Protein AF-A0A1V6RUK9-F1 (afdb_monomer_lite)

Radius of gyration: 35.25 Å; chains: 1; bounding box: 95×44×62 Å

Organism: NCBI:txid29845

Secondary structure (DSSP, 8-state):
------------------------------------HHHHHHHHHHHHHHHHHHHHHHHHHHTSTT---TTEEEEEEEESS-EEEEEEEBTSEEEEEEEEEEEEEESS-EEEESSGGG-SSEEEE-SEEEEEEEEEEEEEEEEE-S--

Foldseek 3Di:
DDDDDDDDDDDDDDDDDDDDDDDDDDDDDDDDDDDDCVVVVVVVVVVVVVVVVVVVVVVVVVVVPDPPVLQWWW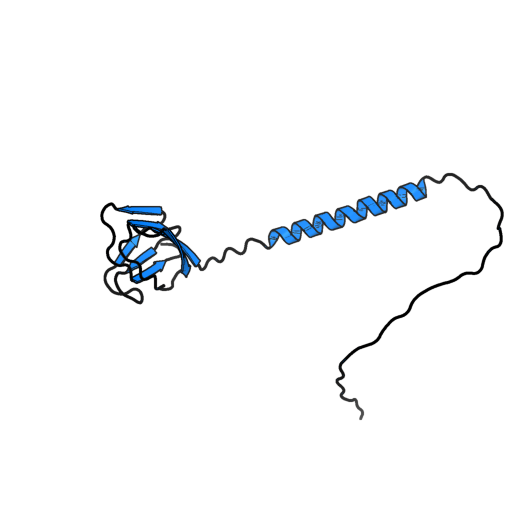KWWDAPVDIDIDIGGAQAKDFDWDAQTFKIAFPFWKWFAQDARRDDDIDTDHHGMDGDPGGDGTTGMMHTHSHD

Structure (mmCIF, N/CA/C/O backbone):
data_AF-A0A1V6RUK9-F1
#
_entry.id   AF-A0A1V6RUK9-F1
#
loop_
_atom_site.group_PDB
_atom_site.id
_atom_site.type_symbol
_atom_site.label_atom_id
_atom_site.label_alt_id
_atom_site.label_comp_id
_atom_site.label_asym_id
_atom_site.label_entity_id
_atom_site.label_seq_id
_atom_site.pdbx_PDB_ins_code
_atom_site.Cartn_x
_atom_site.Cartn_y
_atom_site.Cartn_z
_atom_site.occupancy
_atom_site.B_iso_or_equiv
_atom_site.auth_seq_id
_atom_site.auth_comp_id
_atom_site.auth_asym_id
_atom_site.auth_atom_id
_atom_site.pdbx_PDB_model_num
ATOM 1 N N . MET A 1 1 ? 60.776 -28.671 -25.964 1.00 39.06 1 MET A N 1
ATOM 2 C CA . MET A 1 1 ? 60.697 -27.427 -25.170 1.00 39.06 1 MET A CA 1
ATOM 3 C C . MET A 1 1 ? 59.543 -27.622 -24.196 1.00 39.06 1 MET A C 1
ATOM 5 O O . MET A 1 1 ? 58.415 -27.704 -24.652 1.00 39.06 1 MET A O 1
ATOM 9 N N . GLN A 1 2 ? 59.833 -28.176 -23.009 1.00 38.28 2 GLN A N 1
ATOM 10 C CA . GLN A 1 2 ? 59.805 -27.446 -21.720 1.00 38.28 2 GLN A CA 1
ATOM 11 C C . GLN A 1 2 ? 58.447 -26.754 -21.539 1.00 38.28 2 GLN A C 1
ATOM 13 O O . GLN A 1 2 ? 58.201 -25.755 -22.197 1.00 38.28 2 GLN A O 1
ATOM 18 N N . GLY A 1 3 ? 57.493 -27.352 -20.821 1.00 29.92 3 GLY A N 1
ATOM 19 C CA . GLY A 1 3 ? 57.447 -27.436 -19.347 1.00 29.92 3 GLY A CA 1
ATOM 20 C C . GLY A 1 3 ? 56.395 -26.406 -18.874 1.00 29.92 3 GLY A C 1
ATOM 21 O O . GLY A 1 3 ? 56.203 -25.416 -19.566 1.00 29.92 3 GLY A O 1
ATOM 22 N N . ILE A 1 4 ? 55.629 -26.503 -17.789 1.00 40.62 4 ILE A N 1
ATOM 23 C CA . ILE A 1 4 ? 55.673 -27.192 -16.488 1.00 40.62 4 ILE A CA 1
ATOM 24 C C . ILE A 1 4 ? 54.201 -27.095 -15.996 1.00 40.62 4 ILE A C 1
ATOM 26 O O . ILE A 1 4 ? 53.594 -26.035 -16.129 1.00 40.62 4 ILE A O 1
ATOM 30 N N . GLU A 1 5 ? 53.496 -28.204 -15.792 1.00 38.75 5 GLU A N 1
ATOM 31 C CA . GLU A 1 5 ? 53.234 -28.895 -14.513 1.00 38.75 5 GLU A CA 1
ATOM 32 C C . GLU A 1 5 ? 52.131 -28.282 -13.623 1.00 38.75 5 GLU A C 1
ATOM 34 O O . GLU A 1 5 ? 52.171 -27.146 -13.159 1.00 38.75 5 GLU A O 1
ATOM 39 N N . GLU A 1 6 ? 51.127 -29.131 -13.438 1.00 35.22 6 GLU A N 1
ATOM 40 C CA . GLU A 1 6 ? 49.943 -29.103 -12.591 1.00 35.22 6 GLU A CA 1
ATOM 41 C C . GLU A 1 6 ? 50.317 -29.340 -11.119 1.00 35.22 6 GLU A C 1
ATOM 43 O O . GLU A 1 6 ? 51.138 -30.213 -10.872 1.00 35.22 6 GLU A O 1
ATOM 48 N N . THR A 1 7 ? 49.680 -28.681 -10.136 1.00 35.53 7 THR A N 1
ATOM 49 C CA . THR A 1 7 ? 49.120 -29.388 -8.953 1.00 35.53 7 THR A CA 1
ATOM 50 C C . THR A 1 7 ? 48.312 -28.502 -7.998 1.00 35.53 7 THR A C 1
ATOM 52 O O . THR A 1 7 ? 48.723 -27.429 -7.562 1.00 35.53 7 THR A O 1
ATOM 55 N N . ARG A 1 8 ? 47.138 -29.029 -7.633 1.00 37.31 8 ARG A N 1
ATOM 56 C CA . ARG A 1 8 ? 46.325 -28.689 -6.456 1.00 37.31 8 ARG A CA 1
ATOM 57 C C . ARG A 1 8 ? 46.908 -29.359 -5.203 1.00 37.31 8 ARG A C 1
ATOM 59 O O . ARG A 1 8 ? 47.300 -30.511 -5.308 1.00 37.31 8 ARG A O 1
ATOM 66 N N . GLN A 1 9 ? 46.796 -28.724 -4.031 1.00 33.47 9 GLN A N 1
ATOM 67 C CA . GLN A 1 9 ? 46.542 -29.337 -2.700 1.00 33.47 9 GLN A CA 1
ATOM 68 C C . GLN A 1 9 ? 46.527 -28.197 -1.652 1.00 33.47 9 GLN A C 1
ATOM 70 O O . GLN A 1 9 ? 47.454 -27.403 -1.617 1.00 33.47 9 GLN A O 1
ATOM 75 N N . MET A 1 10 ? 45.446 -27.845 -0.944 1.00 30.66 10 MET A N 1
ATOM 76 C CA . MET A 1 10 ? 44.620 -28.543 0.058 1.00 30.66 10 MET A CA 1
ATOM 77 C C . MET A 1 10 ? 45.324 -28.802 1.412 1.00 30.66 10 MET A C 1
ATOM 79 O O . MET A 1 10 ? 46.231 -29.615 1.501 1.00 30.66 10 MET A O 1
ATOM 83 N N . ALA A 1 11 ? 44.769 -28.148 2.444 1.00 29.53 11 ALA A N 1
ATOM 84 C CA . ALA A 1 11 ? 44.695 -28.514 3.868 1.00 29.53 11 ALA A CA 1
ATOM 85 C C . ALA A 1 11 ? 45.917 -28.373 4.820 1.00 29.53 11 ALA A C 1
ATOM 87 O O . ALA A 1 11 ? 46.985 -28.941 4.640 1.00 29.53 11 ALA A O 1
ATOM 88 N N . SER A 1 12 ? 45.648 -27.654 5.924 1.00 37.22 12 SER A N 1
ATOM 89 C CA . SER A 1 12 ? 46.268 -27.686 7.276 1.00 37.22 12 SER A CA 1
ATOM 90 C C . SER A 1 12 ? 46.148 -29.098 7.929 1.00 37.22 12 SER A C 1
ATOM 92 O O . SER A 1 12 ? 45.553 -29.943 7.262 1.00 37.22 12 SER A O 1
ATOM 94 N N . PRO A 1 13 ? 46.542 -29.420 9.203 1.00 43.62 13 PRO A N 1
ATOM 95 C CA . PRO A 1 13 ? 46.875 -28.581 10.384 1.00 43.62 13 PRO A CA 1
ATOM 96 C C . PRO A 1 13 ? 47.981 -29.133 11.349 1.00 43.62 13 PRO A C 1
ATOM 98 O O . PRO A 1 13 ? 48.546 -30.191 11.107 1.00 43.62 13 PRO A O 1
ATOM 101 N N . CYS A 1 14 ? 48.218 -28.432 12.482 1.00 30.02 14 CYS A N 1
ATOM 102 C CA . CYS A 1 14 ? 48.720 -28.879 13.822 1.00 30.02 14 CYS A CA 1
ATOM 103 C C . CYS A 1 14 ? 49.852 -27.990 14.378 1.00 30.02 14 CYS A C 1
ATOM 105 O O . CYS A 1 14 ? 50.658 -27.482 13.618 1.00 30.02 14 CYS A O 1
ATOM 107 N N . ARG A 1 15 ? 50.123 -27.873 15.685 1.00 31.58 15 ARG A N 1
ATOM 108 C CA . ARG A 1 15 ? 49.366 -27.746 16.951 1.00 31.58 15 ARG A CA 1
ATOM 109 C C . ARG A 1 15 ? 50.456 -27.511 18.031 1.00 31.58 15 ARG A C 1
ATOM 111 O O . ARG A 1 15 ? 51.438 -28.234 18.022 1.00 31.58 15 ARG A O 1
ATOM 118 N N . LYS A 1 16 ? 50.187 -26.622 19.001 1.00 32.41 16 LYS A N 1
ATOM 119 C CA . LYS A 1 16 ? 50.629 -26.622 20.427 1.00 32.41 16 LYS A CA 1
ATOM 120 C C . LYS A 1 16 ? 52.120 -26.515 20.836 1.00 32.41 16 LYS A C 1
ATOM 122 O O . LYS A 1 16 ? 52.947 -27.320 20.447 1.00 32.41 16 LYS A O 1
ATOM 127 N N . GLY A 1 17 ? 52.338 -25.692 21.876 1.00 29.50 17 GLY A N 1
ATOM 128 C CA . GLY A 1 17 ? 53.240 -25.995 23.009 1.00 29.50 17 GLY A CA 1
ATOM 129 C C . GLY A 1 17 ? 54.196 -24.851 23.375 1.00 29.50 17 GLY A C 1
ATOM 130 O O . GLY A 1 17 ? 55.159 -24.631 22.665 1.00 29.50 17 GLY A O 1
ATOM 131 N N . HIS A 1 18 ? 53.844 -23.950 24.302 1.00 31.05 18 HIS A N 1
ATOM 132 C CA . HIS A 1 18 ? 54.203 -23.941 25.742 1.00 31.05 18 HIS A CA 1
ATOM 133 C C . HIS A 1 18 ? 55.656 -23.512 26.082 1.00 31.05 18 HIS A C 1
ATOM 135 O O . HIS A 1 18 ? 56.618 -24.114 25.628 1.00 31.05 18 HIS A O 1
ATOM 141 N N . ARG A 1 19 ? 55.762 -22.450 26.911 1.00 36.03 19 ARG A N 1
ATOM 142 C CA . ARG A 1 19 ? 56.967 -21.899 27.598 1.00 36.03 19 ARG A CA 1
ATOM 143 C C . ARG A 1 19 ? 57.506 -22.900 28.668 1.00 36.03 19 ARG A C 1
ATOM 145 O O . ARG A 1 19 ? 56.908 -23.970 28.752 1.00 36.03 19 ARG A O 1
ATOM 152 N N . PRO A 1 20 ? 58.429 -22.570 29.618 1.00 46.28 20 PRO A N 1
ATOM 153 C CA . PRO A 1 20 ? 59.311 -21.398 29.846 1.00 46.28 20 PRO A CA 1
ATOM 154 C C . PRO A 1 20 ? 60.760 -21.781 30.291 1.00 46.28 20 PRO A C 1
ATOM 156 O O . PRO A 1 20 ? 61.129 -22.947 30.287 1.00 46.28 20 PRO A O 1
ATOM 159 N N . SER A 1 21 ? 61.516 -20.788 30.794 1.00 29.78 21 SER A N 1
ATOM 160 C CA . SER A 1 21 ? 62.512 -20.880 31.895 1.00 29.78 21 SER A CA 1
ATOM 161 C C . SER A 1 21 ? 63.992 -20.692 31.494 1.00 29.78 21 SER A C 1
ATOM 163 O O . SER A 1 21 ? 64.565 -21.526 30.810 1.00 29.78 21 SER A O 1
ATOM 165 N N . VAL A 1 22 ? 64.568 -19.495 31.701 1.00 35.66 22 VAL A N 1
ATOM 166 C CA . VAL A 1 22 ? 65.377 -19.051 32.874 1.00 35.66 22 VAL A CA 1
ATOM 167 C C . VAL A 1 22 ? 66.842 -19.508 32.803 1.00 35.66 22 VAL A C 1
ATOM 169 O O . VAL A 1 22 ? 67.117 -20.680 33.008 1.00 35.66 22 VAL A O 1
ATOM 172 N N . TYR A 1 23 ? 67.779 -18.557 32.661 1.00 32.31 23 TYR A N 1
ATOM 173 C CA . TYR A 1 23 ? 68.903 -18.423 33.606 1.00 32.31 23 TYR A CA 1
ATOM 174 C C . TYR A 1 23 ? 69.590 -17.041 33.524 1.00 32.31 23 TYR A C 1
ATOM 176 O O . TYR A 1 23 ? 70.306 -16.705 32.590 1.00 32.31 23 TYR A O 1
ATOM 184 N N . THR A 1 24 ? 69.260 -16.226 34.525 1.00 32.75 24 THR A N 1
ATOM 185 C CA . THR A 1 24 ? 70.102 -15.342 35.350 1.00 32.75 24 THR A CA 1
ATOM 186 C C . THR A 1 24 ? 71.349 -14.629 34.785 1.00 32.75 24 THR A C 1
ATOM 188 O O . THR A 1 24 ? 72.363 -15.241 34.471 1.00 32.75 24 THR A O 1
ATOM 191 N N . SER A 1 25 ? 71.316 -13.305 34.980 1.00 32.28 25 SER A N 1
ATOM 192 C CA . SER A 1 25 ? 72.263 -12.512 35.789 1.00 32.28 25 SER A CA 1
ATOM 193 C C . SER A 1 25 ? 73.723 -12.422 35.336 1.00 32.28 25 SER A C 1
ATOM 195 O O . SER A 1 25 ? 74.510 -13.345 35.531 1.00 32.28 25 SER A O 1
ATOM 197 N N . ARG A 1 26 ? 74.128 -11.204 34.949 1.00 39.06 26 ARG A N 1
ATOM 198 C CA . ARG A 1 26 ? 75.082 -10.426 35.757 1.00 39.06 26 ARG A CA 1
ATOM 199 C C . ARG A 1 26 ? 75.066 -8.939 35.393 1.00 39.06 26 ARG A C 1
ATOM 201 O O . ARG A 1 26 ? 75.123 -8.550 34.235 1.00 39.06 26 ARG A O 1
ATOM 208 N N . HIS A 1 27 ? 74.977 -8.150 36.458 1.00 34.97 27 HIS A N 1
ATOM 209 C CA . HIS A 1 27 ? 75.257 -6.728 36.605 1.00 34.97 27 HIS A CA 1
ATOM 210 C C . HIS A 1 27 ? 76.148 -6.091 35.527 1.00 34.97 27 HIS A C 1
ATOM 212 O O . HIS A 1 27 ? 77.336 -6.394 35.449 1.00 34.97 27 HIS A O 1
ATOM 218 N N . CYS A 1 28 ? 75.622 -5.061 34.861 1.00 31.95 28 CYS A N 1
ATOM 219 C CA . CYS A 1 28 ? 76.437 -3.922 34.459 1.00 31.95 28 CYS A CA 1
ATOM 220 C C . CYS A 1 28 ? 75.941 -2.668 35.179 1.00 31.95 28 CYS A C 1
ATOM 222 O O . CYS A 1 28 ? 74.750 -2.419 35.347 1.00 31.95 28 CYS A O 1
ATOM 224 N N . ARG A 1 29 ? 76.940 -1.969 35.698 1.00 35.81 29 ARG A N 1
ATOM 225 C CA . ARG A 1 29 ? 76.919 -0.849 36.624 1.00 35.81 29 ARG A CA 1
ATOM 226 C C . ARG A 1 29 ? 76.066 0.313 36.108 1.00 35.81 29 ARG A C 1
ATOM 228 O O . ARG A 1 29 ? 76.023 0.590 34.916 1.00 35.81 29 ARG A O 1
ATOM 235 N N . VAL A 1 30 ? 75.456 1.011 37.060 1.00 44.31 30 VAL A N 1
ATOM 236 C CA . VAL A 1 30 ? 74.808 2.313 36.898 1.00 44.31 30 VAL A CA 1
ATOM 237 C C . VAL A 1 30 ? 75.764 3.287 36.202 1.00 44.31 30 VAL A C 1
ATOM 239 O O . VAL A 1 30 ? 76.804 3.629 36.759 1.00 44.31 30 VAL A O 1
ATOM 242 N N . SER A 1 31 ? 75.374 3.770 35.024 1.00 35.94 31 SER A N 1
ATOM 243 C CA . SER A 1 31 ? 75.866 5.028 34.466 1.00 35.94 31 SER A CA 1
ATOM 244 C C . SER A 1 31 ? 74.664 5.904 34.149 1.00 35.94 31 SER A C 1
ATOM 246 O O . SER A 1 31 ? 73.925 5.699 33.192 1.00 35.94 31 SER A O 1
ATOM 248 N N . SER A 1 32 ? 74.468 6.865 35.040 1.00 46.94 32 SER A N 1
ATOM 249 C CA . SER A 1 32 ? 73.712 8.095 34.865 1.00 46.94 32 SER A CA 1
ATOM 250 C C . SER A 1 32 ? 73.843 8.673 33.455 1.00 46.94 32 SER A C 1
ATOM 252 O O . SER A 1 32 ? 74.887 9.229 33.123 1.00 46.94 32 SER A O 1
ATOM 254 N N . ILE A 1 33 ? 72.774 8.614 32.657 1.00 46.94 33 ILE A N 1
ATOM 255 C CA . ILE A 1 33 ? 72.612 9.472 31.481 1.00 46.94 33 ILE A CA 1
ATOM 256 C C . ILE A 1 33 ? 71.179 10.006 31.475 1.00 46.94 33 ILE A C 1
ATOM 258 O O . ILE A 1 33 ? 70.222 9.302 31.180 1.00 46.94 33 ILE A O 1
ATOM 262 N N . LEU A 1 34 ? 71.099 11.272 31.884 1.00 43.12 34 LEU A N 1
ATOM 263 C CA . LEU A 1 34 ? 70.213 12.316 31.383 1.00 43.12 34 LEU A CA 1
ATOM 264 C C . LEU A 1 34 ? 68.722 11.988 31.193 1.00 43.12 34 LEU A C 1
ATOM 266 O O . LEU A 1 34 ? 68.297 11.319 30.257 1.00 43.12 34 LEU A O 1
ATOM 270 N N . ARG A 1 35 ? 67.914 12.681 32.006 1.00 49.03 35 ARG A N 1
ATOM 271 C CA . ARG A 1 35 ? 66.613 13.243 31.618 1.00 49.03 35 ARG A CA 1
ATOM 272 C C . ARG A 1 35 ? 66.643 13.729 30.159 1.00 49.03 35 ARG A C 1
ATOM 274 O O . ARG A 1 35 ? 67.081 14.846 29.899 1.00 49.03 35 ARG A O 1
ATOM 281 N N . SER A 1 36 ? 66.133 12.933 29.225 1.00 42.47 36 SER A N 1
ATOM 282 C CA . SER A 1 36 ? 65.824 13.396 27.871 1.00 42.47 36 SER A CA 1
ATOM 283 C C . SER A 1 36 ? 64.302 13.484 27.704 1.00 42.47 36 SER A C 1
ATOM 285 O O . SER A 1 36 ? 63.638 12.448 27.680 1.00 42.47 36 SER A O 1
ATOM 287 N N . PRO A 1 37 ? 63.722 14.689 27.541 1.00 50.06 37 PRO A N 1
ATOM 288 C CA . PRO A 1 37 ? 62.282 14.877 27.299 1.00 50.06 37 PRO A CA 1
ATOM 289 C C . PRO A 1 37 ? 61.806 14.304 25.947 1.00 50.06 37 PRO A C 1
ATOM 291 O O . PRO A 1 37 ? 60.611 14.256 25.668 1.00 50.06 37 PRO A O 1
ATOM 294 N N . ILE A 1 38 ? 62.742 13.835 25.120 1.00 51.84 38 ILE A N 1
ATOM 295 C CA . ILE A 1 38 ? 62.540 13.354 23.750 1.00 51.84 38 ILE A CA 1
ATOM 296 C C . ILE A 1 38 ? 61.783 12.014 23.723 1.00 51.84 38 ILE A C 1
ATOM 298 O O . ILE A 1 38 ? 60.929 11.807 22.864 1.00 51.84 38 ILE A O 1
ATOM 302 N N . ILE A 1 39 ? 62.033 11.123 24.691 1.00 51.06 39 ILE A N 1
ATOM 303 C CA . ILE A 1 39 ? 61.391 9.796 24.736 1.00 51.06 39 ILE A CA 1
ATOM 304 C C . ILE A 1 39 ? 59.917 9.919 25.153 1.00 51.06 39 ILE A C 1
ATOM 306 O O . ILE A 1 39 ? 59.057 9.259 24.575 1.00 51.06 39 ILE A O 1
ATOM 310 N N . GLY A 1 40 ? 59.605 10.819 26.093 1.00 47.94 40 GLY A N 1
ATOM 311 C CA . GLY A 1 40 ? 58.222 11.121 26.478 1.00 47.94 40 GLY A CA 1
ATOM 312 C C . GLY A 1 40 ? 57.417 11.736 25.329 1.00 47.94 40 GLY A C 1
ATOM 313 O O . GLY A 1 40 ? 56.275 11.346 25.098 1.00 47.94 40 GLY A O 1
ATOM 314 N N . TYR A 1 41 ? 58.039 12.628 24.550 1.00 50.69 41 TYR A N 1
ATOM 315 C CA . TYR A 1 41 ? 57.426 13.224 23.360 1.00 50.69 41 TYR A CA 1
ATOM 316 C C . TYR A 1 41 ? 57.117 12.191 22.268 1.00 50.69 41 TYR A C 1
ATOM 318 O O . TYR A 1 41 ? 56.038 12.241 21.682 1.00 50.69 41 TYR A O 1
ATOM 326 N N . LEU A 1 42 ? 58.011 11.225 22.024 1.00 49.84 42 LEU A N 1
ATOM 327 C CA . LEU A 1 42 ? 57.788 10.176 21.020 1.00 49.84 42 LEU A CA 1
ATOM 328 C C . LEU A 1 42 ? 56.581 9.282 21.352 1.00 49.84 42 LEU A C 1
ATOM 330 O O . LEU A 1 42 ? 55.824 8.903 20.458 1.00 49.84 42 LEU A O 1
ATOM 334 N N . VAL A 1 43 ? 56.375 8.971 22.636 1.00 52.06 43 VAL A N 1
ATOM 335 C CA . VAL A 1 43 ? 55.237 8.156 23.095 1.00 52.06 43 VAL A CA 1
ATOM 336 C C . VAL A 1 43 ? 53.916 8.922 22.950 1.00 52.06 43 VAL A C 1
ATOM 338 O O . VAL A 1 43 ? 52.940 8.362 22.456 1.00 52.06 43 VAL A O 1
ATOM 341 N N . VAL A 1 44 ? 53.886 10.213 23.301 1.00 53.00 44 VAL A N 1
ATOM 342 C CA . VAL A 1 44 ? 52.694 11.074 23.151 1.00 53.00 44 VAL A CA 1
ATOM 343 C C . VAL A 1 44 ? 52.329 11.284 21.676 1.00 53.00 44 VAL A C 1
ATOM 345 O O . VAL A 1 44 ? 51.155 11.221 21.313 1.00 53.00 44 VAL A O 1
ATOM 348 N N . ILE A 1 45 ? 53.336 11.451 20.813 1.00 53.75 45 ILE A N 1
ATOM 349 C CA . ILE A 1 45 ? 53.200 11.481 19.352 1.00 53.75 45 ILE A CA 1
ATOM 350 C C . ILE A 1 45 ? 52.523 10.186 18.873 1.00 53.75 45 ILE A C 1
ATOM 352 O O . ILE A 1 45 ? 51.444 10.257 18.289 1.00 53.75 45 ILE A O 1
ATOM 356 N N . CYS A 1 46 ? 53.059 9.002 19.187 1.00 52.06 46 CYS A N 1
ATOM 357 C CA . CYS A 1 46 ? 52.457 7.725 18.770 1.00 52.06 46 CYS A CA 1
ATOM 358 C C . CYS A 1 46 ? 50.983 7.563 19.191 1.00 52.06 46 CYS A C 1
ATOM 360 O O . CYS A 1 46 ? 50.177 7.063 18.406 1.00 52.06 46 CYS A O 1
ATOM 362 N N . VAL A 1 47 ? 50.599 8.030 20.385 1.00 54.41 47 VAL A N 1
ATOM 363 C CA . VAL A 1 47 ? 49.202 7.990 20.857 1.00 54.41 47 VAL A CA 1
ATOM 364 C C . VAL A 1 47 ? 48.310 8.965 20.069 1.00 54.41 47 VAL A C 1
ATOM 366 O O . VAL A 1 47 ? 47.230 8.584 19.618 1.00 54.41 47 VAL A O 1
ATOM 369 N N . MET A 1 48 ? 48.767 10.196 19.815 1.00 53.53 48 MET A N 1
ATOM 370 C CA . MET A 1 48 ? 48.019 11.193 19.030 1.00 53.53 48 MET A CA 1
ATOM 371 C C . MET A 1 48 ? 47.858 10.817 17.548 1.00 53.53 48 MET A C 1
ATOM 373 O O . MET A 1 48 ? 46.836 11.153 16.942 1.00 53.53 48 MET A O 1
ATOM 377 N N . TYR A 1 49 ? 48.832 10.119 16.956 1.00 55.53 49 TYR A N 1
ATOM 378 C CA . TYR A 1 49 ? 48.752 9.657 15.564 1.00 55.53 49 TYR A CA 1
ATOM 379 C C . TYR A 1 49 ? 47.965 8.343 15.410 1.00 55.53 49 TYR A C 1
ATOM 381 O O . TYR A 1 49 ? 47.387 8.117 14.348 1.00 55.53 49 TYR A O 1
ATOM 389 N N . GLY A 1 50 ? 47.865 7.515 16.459 1.00 51.88 50 GLY A N 1
ATOM 390 C CA . GLY A 1 50 ? 47.063 6.285 16.455 1.00 51.88 50 GLY A CA 1
ATOM 391 C C . GLY A 1 50 ? 45.550 6.525 16.552 1.00 51.88 50 GLY A C 1
ATOM 392 O O . GLY A 1 50 ? 44.778 5.903 15.825 1.00 51.88 50 GLY A O 1
ATOM 393 N N . LEU A 1 51 ? 45.106 7.475 17.387 1.00 54.38 51 LEU A N 1
ATOM 394 C CA . LEU A 1 51 ? 43.674 7.786 17.537 1.00 54.38 51 LEU A CA 1
ATOM 395 C C . LEU A 1 51 ? 43.075 8.560 16.348 1.00 54.38 51 LEU A C 1
ATOM 397 O O . LEU A 1 51 ? 41.884 8.424 16.069 1.00 54.38 51 LEU A O 1
ATOM 401 N N . LYS 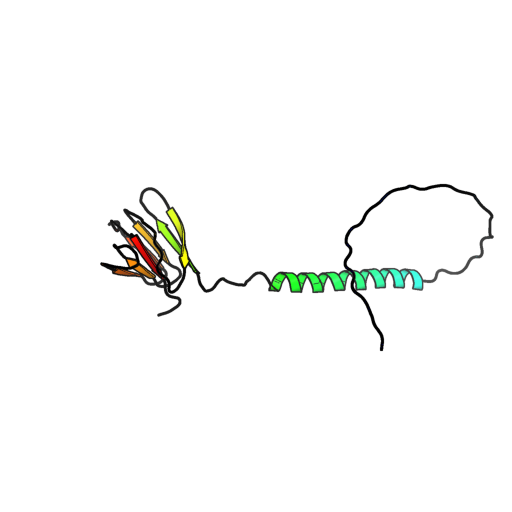A 1 52 ? 43.878 9.336 15.606 1.00 53.84 52 LYS A N 1
ATOM 402 C CA . LYS A 1 52 ? 43.409 10.043 14.398 1.00 53.84 52 LYS A CA 1
ATOM 403 C C . LYS A 1 52 ? 43.001 9.088 13.269 1.00 53.84 52 LYS A C 1
ATOM 405 O O . LYS A 1 52 ? 42.054 9.383 12.546 1.00 53.84 52 LYS A O 1
ATOM 410 N N . GLN A 1 53 ? 43.673 7.942 13.148 1.00 54.88 53 GLN A N 1
ATOM 411 C CA . GLN A 1 53 ? 43.396 6.931 12.117 1.00 54.88 53 GLN A CA 1
ATOM 412 C C . GLN A 1 53 ? 42.068 6.191 12.369 1.00 54.88 53 GLN A C 1
ATOM 414 O O . GLN A 1 53 ? 41.358 5.854 11.425 1.00 54.88 53 GLN A O 1
ATOM 419 N N . LEU A 1 54 ? 41.685 5.997 13.637 1.00 55.78 54 LEU A N 1
ATOM 420 C CA . LEU A 1 54 ? 40.417 5.351 14.010 1.00 55.78 54 LEU A CA 1
ATOM 421 C C . LEU A 1 54 ? 39.193 6.237 13.727 1.00 55.78 54 LEU A C 1
ATOM 423 O O . LEU A 1 54 ? 38.132 5.726 13.378 1.00 55.78 54 LEU A O 1
ATOM 427 N N . SER A 1 55 ? 39.348 7.560 13.837 1.00 58.16 55 SER A N 1
ATOM 428 C CA . SER A 1 55 ? 38.277 8.533 13.569 1.00 58.16 55 SER A CA 1
ATOM 429 C C . SER A 1 55 ? 37.912 8.623 12.081 1.00 58.16 55 SER A C 1
ATOM 431 O O . SER A 1 55 ? 36.749 8.787 11.723 1.00 58.16 55 SER A O 1
ATOM 433 N N . LEU A 1 56 ? 38.892 8.461 11.185 1.00 56.91 56 LEU A N 1
ATOM 434 C CA . LEU A 1 56 ? 38.626 8.448 9.742 1.00 56.91 56 LEU A CA 1
ATOM 435 C C . LEU A 1 56 ? 37.930 7.154 9.293 1.00 56.91 56 LEU A C 1
ATOM 437 O O . LEU A 1 56 ? 37.091 7.188 8.394 1.00 56.91 56 LEU A O 1
ATOM 441 N N . LEU A 1 57 ? 38.233 6.022 9.938 1.00 57.72 57 LEU A N 1
ATOM 442 C CA . LEU A 1 57 ? 37.630 4.730 9.605 1.00 57.72 57 LEU A CA 1
ATOM 443 C C . LEU A 1 57 ? 36.147 4.647 10.013 1.00 57.72 57 LEU A C 1
ATOM 445 O O . LEU A 1 57 ? 35.345 4.053 9.294 1.00 57.72 57 LEU A O 1
ATOM 449 N N . SER A 1 58 ? 35.762 5.267 11.135 1.00 60.41 58 SER A N 1
ATOM 450 C CA . SER A 1 58 ? 34.365 5.294 11.595 1.00 60.41 58 SER A CA 1
ATOM 451 C C . SER A 1 58 ? 33.461 6.158 10.709 1.00 60.41 58 SER A C 1
ATOM 453 O O . SER A 1 58 ? 32.293 5.819 10.519 1.00 60.41 58 SER A O 1
ATOM 455 N N . LEU A 1 59 ? 33.998 7.223 10.103 1.00 57.09 59 LEU A N 1
ATOM 456 C CA . LEU A 1 59 ? 33.241 8.098 9.203 1.00 57.09 59 LEU A CA 1
ATOM 457 C C . LEU A 1 59 ? 32.874 7.405 7.876 1.00 57.09 59 LEU A C 1
ATOM 459 O O . LEU A 1 59 ? 31.798 7.645 7.334 1.00 57.09 59 LEU A O 1
ATOM 463 N N . MET A 1 60 ? 33.732 6.504 7.383 1.00 59.72 60 MET A N 1
ATOM 464 C CA . MET A 1 60 ? 33.477 5.718 6.166 1.00 59.72 60 MET A CA 1
ATOM 465 C C . MET A 1 60 ? 32.460 4.587 6.376 1.00 59.72 60 MET A C 1
ATOM 467 O O . MET A 1 60 ? 31.789 4.183 5.433 1.00 59.72 60 MET A O 1
ATOM 471 N N . LEU A 1 61 ? 32.317 4.073 7.601 1.00 60.09 61 LEU A N 1
ATOM 472 C CA . LEU A 1 61 ? 31.323 3.039 7.917 1.00 60.09 61 LEU A CA 1
ATOM 473 C 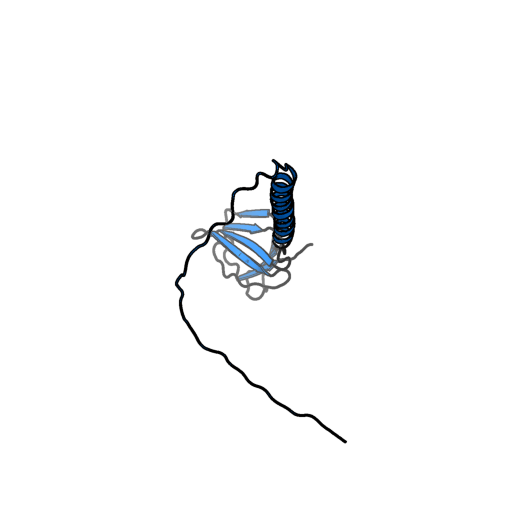C . LEU A 1 61 ? 29.899 3.611 8.024 1.00 60.09 61 LEU A C 1
ATOM 475 O O . LEU A 1 61 ? 28.937 2.902 7.741 1.00 60.09 61 LEU A O 1
ATOM 479 N N . LEU A 1 62 ? 29.753 4.894 8.376 1.00 57.34 62 LEU A N 1
ATOM 480 C CA . LEU A 1 62 ? 28.446 5.548 8.516 1.00 57.34 62 LEU A CA 1
ATOM 481 C C . LEU A 1 62 ? 27.798 5.942 7.176 1.00 57.34 62 LEU A C 1
ATOM 483 O O . LEU A 1 62 ? 26.586 6.147 7.121 1.00 57.34 62 LEU A O 1
ATOM 487 N N . SER A 1 63 ? 28.575 6.043 6.093 1.00 56.41 63 SER A N 1
ATOM 488 C CA . SER A 1 63 ? 28.078 6.459 4.772 1.00 56.41 63 SER A CA 1
ATOM 489 C C . SER A 1 63 ? 27.407 5.334 3.970 1.00 56.41 63 SER A C 1
ATOM 491 O O . SER A 1 63 ? 26.777 5.608 2.951 1.00 56.41 63 SER A O 1
ATOM 493 N N . VAL A 1 64 ? 27.488 4.077 4.427 1.00 58.06 64 VAL A N 1
ATOM 494 C CA . VAL A 1 64 ? 26.947 2.902 3.710 1.00 58.06 64 VAL A CA 1
ATOM 495 C C . VAL A 1 64 ? 25.501 2.565 4.115 1.00 58.06 64 VAL A C 1
ATOM 497 O O . VAL A 1 64 ? 24.776 1.896 3.379 1.00 58.06 64 VAL A O 1
ATOM 500 N N . SER A 1 65 ? 25.011 3.073 5.243 1.00 56.69 65 SER A N 1
ATOM 501 C CA . SER A 1 65 ? 23.684 2.742 5.783 1.00 56.69 65 SER A CA 1
ATOM 502 C C . SER A 1 65 ? 22.573 3.694 5.315 1.00 56.69 65 SER A C 1
ATOM 504 O O . SER A 1 65 ? 21.874 4.284 6.131 1.00 56.69 65 SER A O 1
ATOM 506 N N . ALA A 1 66 ? 22.389 3.859 4.000 1.00 56.75 66 ALA A N 1
ATOM 507 C CA . ALA A 1 66 ? 21.191 4.511 3.447 1.00 56.75 66 ALA A CA 1
ATOM 508 C C . ALA A 1 66 ? 20.910 4.156 1.974 1.00 56.75 66 ALA A C 1
ATOM 510 O O . ALA A 1 66 ? 20.435 4.993 1.207 1.00 56.75 66 ALA A O 1
ATOM 511 N 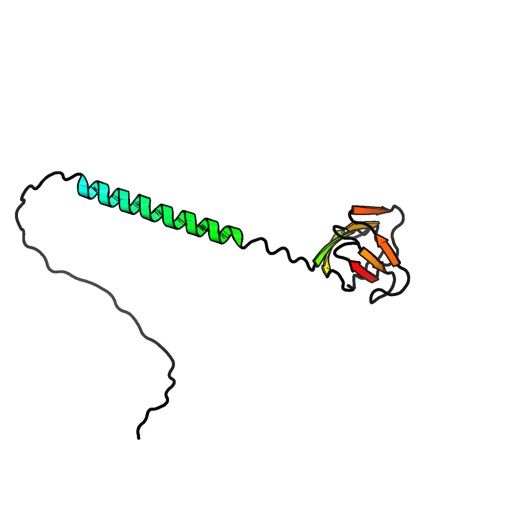N . ALA A 1 67 ? 21.157 2.916 1.545 1.00 54.59 67 ALA A N 1
ATOM 512 C CA . ALA A 1 67 ? 20.572 2.437 0.293 1.00 54.59 67 ALA A CA 1
ATOM 513 C C . ALA A 1 67 ? 19.062 2.220 0.506 1.00 54.59 67 ALA A C 1
ATOM 515 O O . ALA A 1 67 ? 18.599 1.116 0.785 1.00 54.59 67 ALA A O 1
ATOM 516 N N . LYS A 1 68 ? 18.282 3.306 0.445 1.00 59.38 68 LYS A N 1
ATOM 517 C CA . LYS A 1 68 ? 16.817 3.268 0.455 1.00 59.38 68 LYS A CA 1
ATOM 518 C C . LYS A 1 68 ? 16.402 2.407 -0.738 1.00 59.38 68 LYS A C 1
ATOM 520 O O . LYS A 1 68 ? 16.638 2.813 -1.874 1.00 59.38 68 LYS A O 1
ATOM 525 N N . ASN A 1 69 ? 15.852 1.214 -0.497 1.00 62.78 69 ASN A N 1
ATOM 526 C CA . ASN A 1 69 ? 15.345 0.356 -1.565 1.00 62.78 69 ASN A CA 1
ATOM 527 C C . ASN A 1 69 ? 14.176 1.089 -2.237 1.00 62.78 69 ASN A C 1
ATOM 529 O O . ASN A 1 69 ? 13.038 1.036 -1.783 1.00 62.78 69 ASN A O 1
ATOM 533 N N . SER A 1 70 ? 14.489 1.845 -3.288 1.00 70.19 70 SER A N 1
ATOM 534 C CA . SER A 1 70 ? 13.579 2.763 -3.975 1.00 70.19 70 SER A CA 1
ATOM 535 C C . SER A 1 70 ? 12.491 2.048 -4.767 1.00 70.19 70 SER A C 1
ATOM 537 O O . SER A 1 70 ? 11.699 2.713 -5.425 1.00 70.19 70 SER A O 1
ATOM 539 N N . LYS A 1 71 ? 12.463 0.712 -4.719 1.00 89.69 71 LYS A N 1
ATOM 540 C CA . LYS A 1 71 ? 11.543 -0.145 -5.463 1.00 89.69 71 LYS A CA 1
ATOM 541 C C . LYS A 1 71 ? 10.381 -0.662 -4.625 1.00 89.69 71 LYS A C 1
ATOM 543 O O . LYS A 1 71 ? 9.578 -1.413 -5.157 1.00 89.69 71 LYS A O 1
ATOM 548 N N . ARG A 1 72 ? 10.290 -0.322 -3.337 1.00 93.62 72 ARG A N 1
ATOM 549 C CA . ARG A 1 72 ? 9.201 -0.782 -2.466 1.00 93.62 72 ARG A CA 1
ATOM 550 C C . ARG A 1 72 ? 8.657 0.346 -1.598 1.00 93.62 72 ARG A C 1
ATOM 552 O O . ARG A 1 72 ? 9.347 1.336 -1.345 1.00 93.62 72 ARG A O 1
ATOM 559 N N . THR A 1 73 ? 7.417 0.207 -1.151 1.00 94.88 73 THR A N 1
ATOM 560 C CA . THR A 1 73 ? 6.757 1.140 -0.239 1.00 94.88 73 THR A CA 1
ATOM 561 C C . THR A 1 73 ? 6.018 0.381 0.851 1.00 94.88 73 THR A C 1
ATOM 563 O O . THR A 1 73 ? 5.479 -0.692 0.612 1.00 94.88 73 THR A O 1
ATOM 566 N N . ILE A 1 74 ? 5.968 0.965 2.045 1.00 95.88 74 ILE A N 1
ATOM 567 C CA . ILE A 1 74 ? 5.126 0.445 3.120 1.00 95.88 74 ILE A CA 1
ATOM 568 C C . ILE A 1 74 ? 3.739 1.067 2.985 1.00 95.88 74 ILE A C 1
ATOM 570 O O . ILE A 1 74 ? 3.631 2.291 2.850 1.00 95.88 74 ILE A O 1
ATOM 574 N N . VAL A 1 75 ? 2.714 0.223 3.027 1.00 96.75 75 VAL A N 1
ATOM 575 C CA . VAL A 1 75 ? 1.299 0.601 3.063 1.00 96.75 75 VAL A CA 1
ATOM 576 C C . VAL A 1 75 ? 0.730 0.162 4.406 1.00 96.75 75 VAL A C 1
ATOM 578 O O . VAL A 1 75 ? 0.888 -0.992 4.792 1.00 96.75 75 VAL A O 1
ATOM 581 N N . GLY A 1 76 ? 0.125 1.085 5.148 1.00 96.88 76 GLY A N 1
ATOM 582 C CA . GLY A 1 76 ? -0.598 0.764 6.376 1.00 96.88 76 GLY A CA 1
ATOM 583 C C . GLY A 1 76 ? -2.033 0.381 6.048 1.00 96.88 76 GLY A C 1
ATOM 584 O O . GLY A 1 76 ? -2.692 1.104 5.306 1.00 96.88 76 GLY A O 1
ATOM 585 N N . ILE A 1 77 ? -2.502 -0.737 6.590 1.00 96.38 77 ILE A N 1
ATOM 586 C CA . ILE A 1 77 ? -3.884 -1.199 6.469 1.00 96.38 77 ILE A CA 1
ATOM 587 C C . ILE A 1 77 ? -4.427 -1.408 7.874 1.00 96.38 77 ILE A C 1
ATOM 589 O O . ILE A 1 77 ? -3.808 -2.094 8.691 1.00 96.38 77 ILE A O 1
ATOM 593 N N . GLU A 1 78 ? -5.589 -0.827 8.132 1.00 95.94 78 GLU A N 1
ATOM 594 C CA . GLU A 1 78 ? -6.332 -0.989 9.371 1.00 95.94 78 GLU A CA 1
ATOM 595 C C . GLU A 1 78 ? -7.731 -1.517 9.064 1.00 95.94 78 GLU A C 1
ATOM 597 O O . GLU A 1 78 ? -8.464 -0.966 8.241 1.00 95.94 78 GLU A O 1
ATOM 602 N N . THR A 1 79 ? -8.067 -2.600 9.746 1.00 93.81 79 THR A N 1
ATOM 603 C CA . THR A 1 79 ? -9.363 -3.285 9.736 1.00 93.81 79 THR A CA 1
ATOM 604 C C . THR A 1 79 ? -9.942 -3.224 11.149 1.00 93.81 79 THR A C 1
ATOM 606 O O . THR A 1 79 ? -9.260 -2.780 12.077 1.00 93.81 79 THR A O 1
ATOM 609 N N . ALA A 1 80 ? -11.171 -3.703 11.343 1.00 91.25 80 ALA A N 1
ATOM 610 C CA . ALA A 1 80 ? -11.758 -3.795 12.681 1.00 91.25 80 ALA A CA 1
ATOM 611 C C . ALA A 1 80 ? -10.942 -4.693 13.637 1.00 91.25 80 ALA A C 1
ATOM 613 O O . ALA A 1 80 ? -10.870 -4.411 14.833 1.00 91.25 80 ALA A O 1
ATOM 614 N N . ASP A 1 81 ? -10.300 -5.740 13.109 1.00 91.00 81 ASP A N 1
ATOM 615 C CA . ASP A 1 81 ? -9.601 -6.746 13.915 1.00 91.00 81 ASP A CA 1
ATOM 616 C C . ASP A 1 81 ? -8.106 -6.458 14.101 1.00 91.00 81 ASP A C 1
ATOM 618 O O . ASP A 1 81 ? -7.517 -6.790 15.134 1.00 91.00 81 ASP A O 1
ATOM 622 N N . LYS A 1 82 ? -7.453 -5.883 13.083 1.00 92.38 82 LYS A N 1
ATOM 623 C CA . LYS A 1 82 ? -5.990 -5.733 13.032 1.00 92.38 82 LYS A CA 1
ATOM 624 C C . LYS A 1 82 ? -5.547 -4.467 12.300 1.00 92.38 82 LYS A C 1
ATOM 626 O O . LYS A 1 82 ? -6.171 -4.025 11.336 1.00 92.38 82 LYS A O 1
ATOM 631 N N . SER A 1 83 ? -4.382 -3.961 12.700 1.00 94.88 83 SER A N 1
ATOM 632 C CA . SER A 1 83 ? -3.638 -2.910 11.999 1.00 94.88 83 SER A CA 1
ATOM 633 C C . SER A 1 83 ? -2.235 -3.413 11.670 1.00 94.88 83 SER A C 1
ATOM 635 O O . SER A 1 83 ? -1.527 -3.907 12.554 1.00 94.88 83 SER A O 1
ATOM 637 N N . ARG A 1 84 ? -1.828 -3.343 10.397 1.00 95.25 84 ARG A N 1
ATOM 638 C CA . ARG A 1 84 ? -0.509 -3.814 9.949 1.00 95.25 84 ARG A CA 1
ATOM 639 C C . ARG A 1 84 ? 0.059 -2.986 8.802 1.00 95.25 84 ARG A C 1
ATOM 641 O O . ARG A 1 84 ? -0.665 -2.472 7.958 1.00 95.25 84 ARG A O 1
ATOM 648 N N . GLY A 1 85 ? 1.387 -2.910 8.751 1.00 95.88 85 GLY A N 1
ATOM 649 C CA . GLY A 1 85 ? 2.119 -2.414 7.589 1.00 95.88 85 GLY A CA 1
ATOM 650 C C . GLY A 1 85 ? 2.484 -3.560 6.651 1.00 95.88 85 GLY A C 1
ATOM 651 O O . GLY A 1 85 ? 3.062 -4.553 7.094 1.00 95.88 85 GLY A O 1
ATOM 652 N N . ILE A 1 86 ? 2.179 -3.415 5.367 1.00 95.31 86 ILE A N 1
ATOM 653 C CA . ILE A 1 86 ? 2.573 -4.347 4.311 1.00 95.31 86 ILE A CA 1
ATOM 654 C C . ILE A 1 86 ? 3.646 -3.724 3.425 1.00 95.31 86 ILE A C 1
ATOM 656 O O . ILE A 1 86 ? 3.633 -2.521 3.158 1.00 95.31 86 ILE A O 1
ATOM 660 N N . ASP A 1 87 ? 4.591 -4.544 2.982 1.00 95.31 87 ASP A N 1
ATOM 661 C CA . ASP A 1 87 ? 5.660 -4.112 2.091 1.00 95.31 87 ASP A CA 1
ATOM 662 C C . ASP A 1 87 ? 5.278 -4.424 0.639 1.00 95.31 87 ASP A C 1
ATOM 664 O O . ASP A 1 87 ? 5.262 -5.586 0.235 1.00 95.31 87 ASP A O 1
ATOM 668 N N . VAL A 1 88 ? 5.001 -3.386 -0.149 1.00 95.94 88 VAL A N 1
ATOM 669 C CA . VAL A 1 88 ? 4.463 -3.478 -1.511 1.00 95.94 88 VAL A CA 1
ATOM 670 C C . VAL A 1 88 ? 5.531 -3.072 -2.536 1.00 95.94 88 VAL A C 1
ATOM 672 O O . VAL A 1 88 ? 6.123 -1.992 -2.410 1.00 95.94 88 VAL A O 1
ATOM 675 N N . PRO A 1 89 ? 5.800 -3.891 -3.571 1.00 95.75 89 PRO A N 1
ATOM 676 C CA . PRO A 1 89 ? 6.664 -3.492 -4.676 1.00 95.75 89 PRO A CA 1
ATOM 677 C C . PRO A 1 89 ? 6.056 -2.323 -5.467 1.00 95.75 89 PRO A C 1
ATOM 679 O O . PRO A 1 89 ? 4.855 -2.252 -5.703 1.00 95.75 89 PRO A O 1
ATOM 682 N N . LEU A 1 90 ? 6.899 -1.378 -5.875 1.00 96.19 90 LEU A N 1
ATOM 683 C CA . LEU A 1 90 ? 6.504 -0.284 -6.755 1.00 96.19 90 LEU A CA 1
ATOM 684 C C . LEU A 1 90 ? 6.505 -0.750 -8.209 1.00 96.19 90 LEU A C 1
ATOM 686 O O . LEU A 1 90 ? 7.422 -1.448 -8.639 1.00 96.19 90 LEU A O 1
ATOM 690 N N . ASN A 1 91 ? 5.536 -0.252 -8.971 1.00 95.44 91 ASN A N 1
ATOM 691 C CA . ASN A 1 91 ? 5.300 -0.557 -10.380 1.00 95.44 91 ASN A CA 1
ATOM 692 C C . ASN A 1 91 ? 5.064 -2.052 -10.653 1.00 95.44 91 ASN A C 1
ATOM 694 O O . ASN A 1 91 ? 5.320 -2.516 -11.760 1.00 95.44 91 ASN A O 1
ATOM 698 N N . ASP A 1 92 ? 4.570 -2.783 -9.655 1.00 95.62 92 ASP A N 1
ATOM 699 C CA . ASP A 1 92 ? 4.206 -4.193 -9.749 1.00 95.62 92 ASP A CA 1
ATOM 700 C C . ASP A 1 92 ? 2.921 -4.451 -8.950 1.00 95.62 92 ASP A C 1
ATOM 702 O O . ASP A 1 92 ? 2.597 -3.695 -8.027 1.00 95.62 92 ASP A O 1
ATOM 706 N N . CYS A 1 93 ? 2.165 -5.477 -9.336 1.00 97.06 93 CYS A N 1
ATOM 707 C CA . CYS A 1 93 ? 0.928 -5.842 -8.657 1.00 97.06 93 CYS A CA 1
ATOM 708 C C . CYS A 1 93 ? 1.222 -6.720 -7.437 1.00 97.06 93 CYS A C 1
ATOM 710 O O . CYS A 1 93 ? 2.071 -7.609 -7.482 1.00 97.06 93 CYS A O 1
ATOM 712 N N . HIS A 1 94 ? 0.511 -6.488 -6.337 1.00 97.19 94 HIS A N 1
ATOM 713 C CA . HIS A 1 94 ? 0.695 -7.240 -5.104 1.00 97.19 94 HIS A CA 1
ATOM 714 C C . HIS A 1 94 ? -0.642 -7.699 -4.530 1.00 97.19 94 HIS A C 1
ATOM 716 O O . HIS A 1 94 ? -1.535 -6.882 -4.321 1.00 97.19 94 HIS A O 1
ATOM 722 N N . ALA A 1 95 ? -0.768 -8.996 -4.253 1.00 96.69 95 ALA A N 1
ATOM 723 C CA . ALA A 1 95 ? -1.926 -9.562 -3.568 1.00 96.69 95 ALA A CA 1
ATOM 724 C C . ALA A 1 95 ? -1.868 -9.246 -2.067 1.00 96.69 95 ALA A C 1
ATOM 726 O O . ALA A 1 95 ? -0.807 -9.376 -1.450 1.00 96.69 95 ALA A O 1
ATOM 727 N N . ILE A 1 96 ? -2.990 -8.808 -1.493 1.00 93.75 96 ILE A N 1
ATOM 728 C CA . ILE A 1 96 ? -3.075 -8.420 -0.077 1.00 93.75 96 ILE A CA 1
ATOM 729 C C . ILE A 1 96 ? -4.233 -9.067 0.677 1.00 93.75 96 ILE A C 1
ATOM 731 O O . ILE A 1 96 ? -4.083 -9.205 1.889 1.00 93.75 96 ILE A O 1
ATOM 735 N N . GLU A 1 97 ? -5.294 -9.487 -0.029 1.00 93.69 97 GLU A N 1
ATOM 736 C CA . GLU A 1 97 ? -6.474 -10.194 0.505 1.00 93.69 97 GLU A CA 1
ATOM 737 C C . GLU A 1 97 ? -6.912 -9.652 1.876 1.00 93.69 97 GLU A C 1
ATOM 739 O O . GLU A 1 97 ? -6.703 -10.274 2.918 1.00 93.69 97 GLU A O 1
ATOM 744 N N . GLU A 1 98 ? -7.469 -8.439 1.877 1.00 93.94 98 GLU A N 1
ATOM 745 C CA . GLU A 1 98 ? -7.998 -7.794 3.078 1.00 93.94 98 GLU A CA 1
ATOM 746 C C . GLU A 1 98 ? -9.484 -7.488 2.924 1.00 93.94 98 GLU A C 1
ATOM 748 O O . GLU A 1 98 ? -9.944 -7.022 1.878 1.00 93.94 98 GLU A O 1
ATOM 753 N N . GLU A 1 99 ? -10.215 -7.717 4.006 1.00 93.44 99 GLU A N 1
ATOM 754 C CA . GLU A 1 99 ? -11.648 -7.471 4.122 1.00 93.44 99 GLU A CA 1
ATOM 755 C C . GLU A 1 99 ? -11.894 -6.383 5.171 1.00 93.44 99 GLU A C 1
ATOM 757 O O . GLU A 1 99 ? -11.055 -6.143 6.045 1.00 93.44 99 GLU A O 1
ATOM 762 N N . ASP A 1 100 ? -13.034 -5.705 5.062 1.00 93.31 100 ASP A N 1
ATOM 763 C CA . ASP A 1 100 ? -13.493 -4.691 6.017 1.00 93.31 100 ASP A CA 1
ATOM 764 C C . ASP A 1 100 ? -12.429 -3.626 6.366 1.00 93.31 100 ASP A C 1
ATOM 766 O O . ASP A 1 100 ? -12.168 -3.291 7.528 1.00 93.31 100 ASP A O 1
ATOM 770 N N . VAL A 1 101 ? -11.789 -3.075 5.329 1.00 94.12 101 VAL A N 1
ATOM 771 C CA . VAL A 1 101 ? -10.707 -2.094 5.483 1.00 94.12 101 VAL A CA 1
ATOM 772 C C . VAL A 1 101 ? -11.276 -0.714 5.803 1.00 94.12 101 VAL A C 1
ATOM 774 O O . VAL A 1 101 ? -12.021 -0.131 5.015 1.00 94.12 101 VAL A O 1
ATOM 777 N N . LEU A 1 102 ? -10.881 -0.168 6.953 1.00 95.25 102 LEU A N 1
ATOM 778 C CA . LEU A 1 102 ? -11.355 1.112 7.489 1.00 95.25 102 LEU A CA 1
ATOM 779 C C . LEU A 1 102 ? -10.405 2.264 7.164 1.00 95.25 102 LEU A C 1
ATOM 781 O O . LEU A 1 102 ? -10.849 3.354 6.793 1.00 95.25 102 LEU A O 1
ATOM 785 N N . THR A 1 103 ? -9.099 2.015 7.295 1.00 95.94 103 THR A N 1
ATOM 786 C CA . THR A 1 103 ? -8.061 3.023 7.056 1.00 95.94 103 THR A CA 1
ATOM 787 C C . THR A 1 103 ? -6.946 2.462 6.185 1.00 95.94 103 THR A C 1
ATOM 789 O O . THR A 1 103 ? -6.444 1.361 6.416 1.00 95.94 103 THR A O 1
ATOM 792 N N . VAL A 1 104 ? -6.512 3.259 5.208 1.00 96.44 104 VAL A N 1
ATOM 793 C C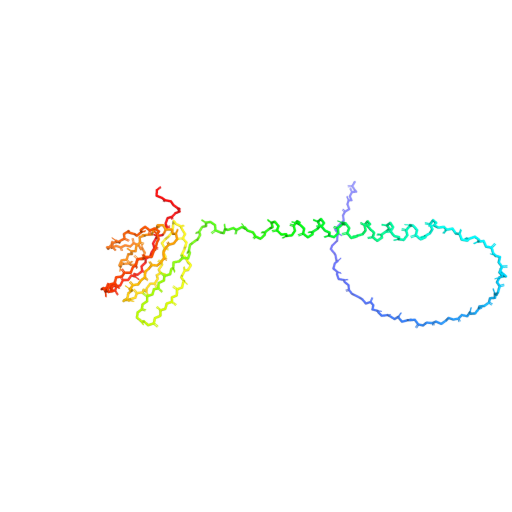A . VAL A 1 104 ? -5.343 2.982 4.368 1.00 96.44 104 VAL A CA 1
ATOM 794 C C . VAL A 1 104 ? -4.366 4.152 4.454 1.00 96.44 104 VAL A C 1
ATOM 796 O O . VAL A 1 104 ? -4.712 5.286 4.131 1.00 96.44 104 VAL A O 1
ATOM 799 N N . SER A 1 105 ? -3.128 3.873 4.860 1.00 97.25 105 SER A N 1
ATOM 800 C CA . SER A 1 105 ? -2.041 4.851 4.970 1.00 97.25 105 SER A CA 1
ATOM 801 C C . SER A 1 105 ? -0.998 4.627 3.880 1.00 97.25 105 SER A C 1
ATOM 803 O O . SER A 1 105 ? -0.394 3.553 3.782 1.00 97.25 105 SER A O 1
ATOM 805 N N . LEU A 1 106 ? -0.764 5.644 3.048 1.00 96.88 106 LEU A N 1
ATOM 806 C CA . LEU A 1 106 ? 0.054 5.545 1.842 1.00 96.88 106 LEU A CA 1
ATOM 807 C C . LEU A 1 106 ? 1.171 6.587 1.807 1.00 96.88 106 LEU A C 1
ATOM 809 O O . LEU A 1 106 ? 0.941 7.790 1.878 1.00 96.88 106 LEU A O 1
ATOM 813 N N . ARG A 1 107 ? 2.407 6.137 1.569 1.00 94.81 107 ARG A N 1
ATOM 814 C CA . ARG A 1 107 ? 3.550 7.030 1.277 1.00 94.81 107 ARG A CA 1
ATOM 815 C C . ARG A 1 107 ? 3.702 7.360 -0.205 1.00 94.81 107 ARG A C 1
ATOM 817 O O . ARG A 1 107 ? 4.409 8.300 -0.570 1.00 94.81 107 ARG A O 1
ATOM 824 N N . LYS A 1 108 ? 3.110 6.531 -1.057 1.00 95.69 108 LYS A N 1
ATOM 825 C CA . LYS A 1 108 ? 3.195 6.575 -2.513 1.00 95.69 108 LYS A CA 1
ATOM 826 C C . LYS A 1 108 ? 1.799 6.418 -3.094 1.00 95.69 108 LYS A C 1
ATOM 828 O O . LYS A 1 108 ? 0.941 5.854 -2.425 1.00 95.69 108 LYS A O 1
ATOM 833 N N . PRO A 1 109 ? 1.557 6.946 -4.295 1.00 96.44 109 PRO A N 1
ATOM 834 C CA . PRO A 1 109 ? 0.260 6.796 -4.921 1.00 96.44 109 PRO A CA 1
ATOM 835 C C . PRO A 1 109 ? -0.025 5.344 -5.275 1.00 96.44 109 PRO A C 1
ATOM 837 O O . PRO A 1 109 ? 0.836 4.676 -5.849 1.00 96.44 109 PRO A O 1
ATOM 840 N N . CYS A 1 110 ? -1.222 4.865 -4.947 1.00 97.19 110 CYS A N 1
ATOM 841 C CA . CYS A 1 110 ? -1.596 3.475 -5.179 1.00 97.19 110 CYS A CA 1
ATOM 842 C C . CYS A 1 110 ? -3.016 3.357 -5.739 1.00 97.19 110 CYS A C 1
ATOM 844 O O . CYS A 1 110 ? -3.872 4.212 -5.515 1.00 97.19 110 CYS A O 1
ATOM 846 N N . ARG A 1 111 ? -3.263 2.275 -6.475 1.00 96.88 111 ARG A N 1
ATOM 847 C CA . ARG A 1 111 ? -4.592 1.807 -6.861 1.00 96.88 111 ARG A CA 1
ATOM 848 C C . ARG A 1 111 ? -4.899 0.532 -6.095 1.00 96.88 111 ARG A C 1
ATOM 850 O O . ARG A 1 111 ? -4.084 -0.388 -6.094 1.00 96.88 111 ARG A O 1
ATOM 857 N N . LEU A 1 112 ? -6.055 0.513 -5.451 1.00 96.00 112 LEU A N 1
ATOM 858 C CA . LEU A 1 112 ? -6.616 -0.655 -4.783 1.00 96.00 112 LEU A CA 1
ATOM 859 C C . LEU A 1 112 ? -7.599 -1.324 -5.735 1.00 96.00 112 LEU A C 1
ATOM 861 O O . LEU A 1 112 ? -8.360 -0.615 -6.395 1.00 96.00 112 LEU A O 1
ATOM 865 N N . PHE A 1 113 ? -7.583 -2.649 -5.796 1.00 96.94 113 PHE A N 1
ATOM 866 C CA . PHE A 1 113 ? -8.410 -3.442 -6.696 1.00 96.94 113 PHE A CA 1
ATOM 867 C C . PHE A 1 113 ? -9.245 -4.441 -5.907 1.00 96.94 113 PHE A C 1
ATOM 869 O O . PHE A 1 113 ? -8.764 -5.068 -4.963 1.00 96.94 113 PHE A O 1
ATOM 876 N N . THR A 1 114 ? -10.497 -4.601 -6.323 1.00 95.81 114 THR A N 1
ATOM 877 C CA . THR A 1 114 ? -11.405 -5.587 -5.727 1.00 95.81 114 THR A CA 1
ATOM 878 C C . THR A 1 114 ? -11.145 -7.004 -6.232 1.00 95.81 114 THR A C 1
ATOM 880 O O . THR A 1 114 ? -11.641 -7.935 -5.624 1.00 95.81 114 THR A O 1
ATOM 883 N N . GLY A 1 115 ? -10.446 -7.166 -7.361 1.00 95.25 115 GLY A N 1
ATOM 884 C CA . GLY A 1 115 ? -10.100 -8.469 -7.928 1.00 95.25 115 GLY A CA 1
ATOM 885 C C . GLY A 1 115 ? -8.616 -8.811 -7.777 1.00 95.25 115 GLY A C 1
ATOM 886 O O . GLY A 1 115 ? -7.800 -7.933 -7.450 1.00 95.25 115 GLY A O 1
ATOM 887 N N . PRO A 1 116 ? -8.243 -10.064 -8.068 1.00 95.88 116 PRO A N 1
ATOM 888 C CA . PRO A 1 116 ? -6.866 -10.515 -7.980 1.00 95.88 116 PRO A CA 1
ATOM 889 C C . PRO A 1 116 ? -6.063 -9.941 -9.150 1.00 95.88 116 PRO A C 1
ATOM 891 O O . PRO A 1 116 ? -6.629 -9.456 -10.137 1.00 95.88 116 PRO A O 1
ATOM 894 N N . ASP A 1 117 ? -4.736 -9.970 -9.035 1.00 95.75 117 ASP A N 1
ATOM 895 C CA . ASP A 1 117 ? -3.809 -9.552 -10.097 1.00 95.75 117 ASP A CA 1
ATOM 896 C C . ASP A 1 117 ? -4.109 -8.161 -10.698 1.00 95.75 117 ASP A C 1
ATOM 898 O O . ASP A 1 117 ? -3.900 -7.907 -11.884 1.00 95.75 117 ASP A O 1
ATOM 902 N N . CYS A 1 118 ? -4.596 -7.234 -9.867 1.00 96.75 118 CYS A N 1
ATOM 903 C CA . CYS A 1 118 ? -4.908 -5.855 -10.230 1.00 96.75 118 CYS A CA 1
ATOM 904 C C . CYS A 1 118 ? -5.964 -5.745 -11.342 1.00 96.75 118 CYS A C 1
ATOM 906 O O . CYS A 1 118 ? -5.860 -4.926 -12.259 1.00 96.75 118 CYS A O 1
ATOM 908 N N . THR A 1 119 ? -7.008 -6.570 -11.239 1.00 96.06 119 THR A N 1
ATOM 909 C CA . THR A 1 119 ? -8.163 -6.589 -12.146 1.00 96.06 119 THR A CA 1
ATOM 910 C C . THR A 1 119 ? -9.440 -6.063 -11.474 1.00 96.06 119 THR A C 1
ATOM 912 O O . THR A 1 119 ? -9.500 -5.851 -10.263 1.00 96.06 119 THR A O 1
ATOM 915 N N . GLY A 1 120 ? -10.491 -5.824 -12.265 1.00 94.12 120 GLY A N 1
ATOM 916 C CA . GLY A 1 120 ? -11.802 -5.417 -11.747 1.00 94.12 120 GLY A CA 1
ATOM 917 C C . GLY A 1 120 ? -11.915 -3.932 -11.380 1.00 94.12 120 GLY A C 1
ATOM 918 O O . GLY A 1 120 ? -11.274 -3.068 -11.989 1.00 94.12 120 GLY A O 1
ATOM 919 N N . HIS A 1 121 ? -12.795 -3.626 -10.419 1.00 95.00 121 HIS A N 1
ATOM 920 C CA . HIS A 1 121 ? -13.022 -2.256 -9.960 1.00 95.00 121 HIS A CA 1
ATOM 921 C C . HIS A 1 121 ? -11.790 -1.753 -9.209 1.00 95.00 121 HIS A C 1
ATOM 923 O O . HIS A 1 121 ? -11.213 -2.480 -8.399 1.00 95.00 121 HIS A O 1
ATOM 929 N N . ASN A 1 122 ? -11.396 -0.504 -9.471 1.00 95.00 122 ASN A N 1
ATOM 930 C CA . ASN A 1 122 ? -10.253 0.098 -8.804 1.00 95.00 122 ASN A CA 1
ATOM 931 C C . ASN A 1 122 ? -10.546 1.486 -8.259 1.00 95.00 122 ASN A C 1
ATOM 933 O O . ASN A 1 122 ? -11.273 2.274 -8.862 1.00 95.00 122 ASN A O 1
ATOM 937 N N . THR A 1 123 ? -9.895 1.779 -7.141 1.00 94.25 123 THR A N 1
ATOM 938 C CA . THR A 1 123 ? -9.916 3.089 -6.505 1.00 94.25 123 THR A CA 1
ATOM 939 C C . THR A 1 123 ? -8.495 3.603 -6.434 1.00 94.25 123 THR A C 1
ATOM 941 O O . THR A 1 123 ? -7.594 2.940 -5.921 1.00 94.25 123 THR A O 1
ATOM 944 N N . PHE A 1 124 ? -8.289 4.795 -6.972 1.00 95.62 124 PHE A N 1
ATOM 945 C CA . PHE A 1 124 ? -7.012 5.475 -6.902 1.00 95.62 124 PHE A CA 1
ATOM 946 C C . PHE A 1 124 ? -6.939 6.321 -5.620 1.00 95.62 124 PHE A C 1
ATOM 948 O O . PHE A 1 124 ? -7.836 7.118 -5.353 1.00 95.62 124 PHE A O 1
ATOM 955 N N . LEU A 1 125 ? -5.858 6.156 -4.855 1.00 95.69 125 LEU A N 1
ATOM 956 C CA . LEU A 1 125 ? -5.582 6.889 -3.624 1.00 95.69 125 LEU A CA 1
ATOM 957 C C . LEU A 1 125 ? -4.251 7.642 -3.732 1.00 95.69 125 LEU A C 1
ATOM 959 O O . LEU A 1 125 ? -3.199 7.080 -4.062 1.00 95.69 125 LEU A O 1
ATOM 963 N N . SER A 1 126 ? -4.290 8.938 -3.426 1.00 96.56 126 SER A N 1
ATOM 964 C CA . SER A 1 126 ? -3.093 9.770 -3.301 1.00 96.56 126 SER A CA 1
ATOM 965 C C . SER A 1 126 ? -2.287 9.402 -2.046 1.00 96.56 126 SER A C 1
ATOM 967 O O . SER A 1 126 ? -2.822 8.773 -1.137 1.00 96.56 126 SER A O 1
ATOM 969 N N . PRO A 1 127 ? -1.011 9.805 -1.930 1.00 96.62 127 PRO A N 1
ATOM 970 C CA . PRO A 1 127 ? -0.286 9.694 -0.665 1.00 96.62 127 PRO A CA 1
ATOM 971 C C . PRO A 1 127 ? -1.030 10.410 0.473 1.00 96.62 127 PRO A C 1
ATOM 973 O O . PRO A 1 127 ? -1.560 11.502 0.264 1.00 96.62 127 PRO A O 1
ATOM 976 N N . GLY A 1 128 ? -1.049 9.804 1.658 1.00 96.56 128 GLY A N 1
ATOM 977 C CA . GLY A 1 128 ? -1.783 10.275 2.830 1.00 96.56 128 GLY A CA 1
ATOM 978 C C . GLY A 1 128 ? -2.522 9.149 3.551 1.00 96.56 128 GLY A C 1
ATOM 979 O O . GLY A 1 128 ? -2.429 7.983 3.161 1.00 96.56 128 GLY A O 1
ATOM 980 N N .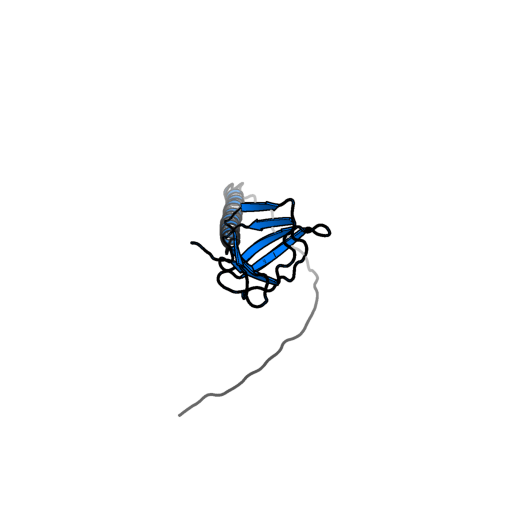 ASP A 1 129 ? -3.249 9.530 4.596 1.00 96.31 129 ASP A N 1
ATOM 981 C CA . ASP A 1 129 ? -4.118 8.639 5.359 1.00 96.31 129 ASP A CA 1
ATOM 982 C C . ASP A 1 129 ? -5.562 8.813 4.883 1.00 96.31 129 ASP A C 1
ATOM 984 O O . ASP A 1 129 ? -6.092 9.925 4.861 1.00 96.31 129 ASP A O 1
ATOM 988 N N . HIS A 1 130 ? -6.188 7.706 4.493 1.00 95.00 130 HIS A N 1
ATOM 989 C CA . HIS A 1 130 ? -7.562 7.657 4.004 1.00 95.00 130 HIS A CA 1
ATOM 990 C C . HIS A 1 130 ? -8.371 6.805 4.962 1.00 95.00 130 HIS A C 1
ATOM 992 O O . HIS A 1 130 ? -8.188 5.590 4.993 1.00 95.00 130 HIS A O 1
ATOM 998 N N . SER A 1 131 ? -9.236 7.434 5.749 1.00 94.31 131 SER A N 1
ATOM 999 C CA . SER A 1 131 ? -10.151 6.745 6.655 1.00 94.31 131 SER A CA 1
ATOM 1000 C C . SER A 1 131 ? -11.597 6.983 6.238 1.00 94.31 131 SER A C 1
ATOM 1002 O O . SER A 1 131 ? -11.976 8.081 5.821 1.00 94.31 131 SER A O 1
ATOM 1004 N N . SER A 1 132 ? -12.410 5.939 6.348 1.00 88.81 132 SER A N 1
ATOM 1005 C CA . SER A 1 132 ? -13.844 5.981 6.076 1.00 88.81 132 SER A CA 1
ATOM 1006 C C . SER A 1 132 ? -14.609 5.377 7.246 1.00 88.81 132 SER A C 1
ATOM 1008 O O . SER A 1 132 ? -14.114 4.494 7.942 1.00 88.81 132 SER A O 1
ATOM 1010 N N . LYS A 1 133 ? -15.833 5.867 7.472 1.00 89.56 133 LYS A N 1
ATOM 1011 C CA . LYS A 1 133 ? -16.763 5.236 8.421 1.00 89.56 133 LYS A CA 1
ATOM 1012 C C . LYS A 1 133 ? -17.353 3.949 7.857 1.00 89.56 133 LYS A C 1
ATOM 1014 O O . LYS A 1 133 ? -17.627 3.033 8.622 1.00 89.56 133 LYS A O 1
ATOM 1019 N N . ASP A 1 134 ? -17.533 3.908 6.541 1.00 89.75 134 ASP A N 1
ATOM 1020 C CA . ASP A 1 134 ? -18.008 2.734 5.826 1.00 89.75 134 ASP A CA 1
ATOM 1021 C C . ASP A 1 134 ? -16.784 1.950 5.330 1.00 89.75 134 ASP A C 1
ATOM 1023 O O . ASP A 1 134 ? -16.005 2.510 4.542 1.00 89.75 134 ASP A O 1
ATOM 1027 N N . PRO A 1 135 ? -16.568 0.710 5.810 1.00 86.75 135 PRO A N 1
ATOM 1028 C CA . PRO A 1 135 ? -15.408 -0.086 5.435 1.00 86.75 135 PRO A CA 1
ATOM 1029 C C . PRO A 1 135 ? -15.457 -0.484 3.958 1.00 86.75 135 PRO A C 1
ATOM 1031 O O . PRO A 1 135 ? -16.521 -0.720 3.382 1.00 86.75 135 PRO A O 1
ATOM 1034 N N . ILE A 1 136 ? -14.280 -0.586 3.343 1.00 88.44 136 ILE A N 1
ATOM 1035 C CA . ILE A 1 136 ? -14.133 -1.159 2.006 1.00 88.44 136 ILE A CA 1
ATOM 1036 C C . ILE A 1 136 ? -14.281 -2.680 2.154 1.00 88.44 136 ILE A C 1
ATOM 1038 O O . ILE A 1 136 ? -13.470 -3.278 2.862 1.00 88.44 136 ILE A O 1
ATOM 1042 N N . PRO A 1 137 ? -15.277 -3.310 1.502 1.00 87.44 137 PRO A N 1
ATOM 1043 C CA . PRO A 1 137 ? -15.652 -4.690 1.802 1.00 87.44 137 PRO A CA 1
ATOM 1044 C C . PRO A 1 137 ? -14.545 -5.688 1.461 1.00 87.44 137 PRO A C 1
ATOM 1046 O O . PRO A 1 137 ? -14.249 -6.557 2.268 1.00 87.44 137 PRO A O 1
ATOM 1049 N N . VAL A 1 138 ? -13.923 -5.555 0.284 1.00 92.44 138 VAL A N 1
ATOM 1050 C CA . VAL A 1 138 ? -12.856 -6.455 -0.172 1.00 92.44 138 VAL A CA 1
ATOM 1051 C C . VAL A 1 138 ? -11.820 -5.680 -0.981 1.00 92.44 138 VAL A C 1
ATOM 1053 O O . VAL A 1 138 ? -12.165 -4.929 -1.900 1.00 92.44 138 VAL A O 1
ATOM 1056 N N . ILE A 1 139 ? -10.545 -5.898 -0.660 1.00 94.69 139 ILE A N 1
ATOM 1057 C CA . ILE A 1 139 ? -9.397 -5.501 -1.473 1.00 94.69 139 ILE A CA 1
ATOM 1058 C C . ILE A 1 139 ? -8.501 -6.724 -1.662 1.00 94.69 139 ILE A C 1
ATOM 1060 O O . ILE A 1 139 ? -7.833 -7.177 -0.734 1.00 94.69 139 ILE A O 1
ATOM 1064 N N . GLU A 1 140 ? -8.442 -7.237 -2.885 1.00 96.75 140 GLU A N 1
ATOM 1065 C CA . GLU A 1 140 ? -7.647 -8.428 -3.192 1.00 96.75 140 GLU A CA 1
ATOM 1066 C C . GLU A 1 140 ? -6.223 -8.074 -3.619 1.00 96.75 140 GLU A C 1
ATOM 1068 O O . GLU A 1 140 ? -5.273 -8.787 -3.285 1.00 96.75 140 GLU A O 1
ATOM 1073 N N . SER A 1 141 ? -6.038 -6.947 -4.312 1.00 97.38 141 SER A N 1
ATOM 1074 C CA . SER A 1 141 ? -4.720 -6.548 -4.803 1.00 97.38 141 SER A CA 1
ATOM 1075 C C . SER A 1 141 ? -4.488 -5.036 -4.819 1.00 97.38 141 SER A C 1
ATOM 1077 O O . SER A 1 141 ? -5.410 -4.217 -4.797 1.00 97.38 141 SER A O 1
ATOM 1079 N N . ILE A 1 142 ? -3.211 -4.656 -4.821 1.00 97.56 142 ILE A N 1
ATOM 1080 C CA . ILE A 1 142 ? -2.738 -3.273 -4.791 1.00 97.56 142 ILE A CA 1
ATOM 1081 C C . ILE A 1 142 ? -1.614 -3.065 -5.804 1.00 97.56 142 ILE A C 1
ATOM 1083 O O . ILE A 1 142 ? -0.726 -3.901 -5.965 1.00 97.56 142 ILE A O 1
ATOM 1087 N N . PHE A 1 143 ? -1.625 -1.902 -6.450 1.00 97.62 143 PHE A N 1
ATOM 1088 C CA . PHE A 1 143 ? -0.561 -1.444 -7.336 1.00 97.62 143 PHE A CA 1
ATOM 1089 C C . PHE A 1 143 ? -0.104 -0.048 -6.925 1.00 97.62 143 PHE A C 1
ATOM 1091 O O . PHE A 1 143 ? -0.894 0.896 -6.957 1.00 97.62 143 PHE A O 1
ATOM 1098 N N . CYS A 1 144 ? 1.169 0.111 -6.573 1.00 97.25 144 CYS A N 1
ATOM 1099 C CA . CYS A 1 144 ? 1.729 1.394 -6.145 1.00 97.25 144 CYS A CA 1
ATOM 1100 C C . CYS A 1 144 ? 2.740 1.936 -7.158 1.00 97.25 144 CYS A C 1
ATOM 1102 O O . CYS A 1 144 ? 3.591 1.199 -7.642 1.00 97.25 144 CYS A O 1
ATOM 1104 N N . GLN A 1 145 ? 2.700 3.237 -7.445 1.00 94.88 145 GLN A N 1
ATOM 1105 C CA . GLN A 1 145 ? 3.597 3.903 -8.396 1.00 94.88 145 GLN A CA 1
ATOM 1106 C C . GLN A 1 145 ? 4.644 4.764 -7.682 1.00 94.88 145 GLN A C 1
ATOM 1108 O O . GLN A 1 145 ? 4.438 5.269 -6.577 1.00 94.88 145 GLN A O 1
ATOM 1113 N N . SER A 1 146 ? 5.799 4.968 -8.317 1.00 90.62 146 SER A N 1
ATOM 1114 C CA . SER A 1 146 ? 6.856 5.827 -7.763 1.00 90.62 146 SER A CA 1
ATOM 1115 C C . SER A 1 146 ? 6.504 7.322 -7.788 1.00 90.62 146 SER A C 1
ATOM 1117 O O . SER A 1 146 ? 6.935 8.058 -6.885 1.00 90.62 146 SER A O 1
ATOM 1119 N N . SER A 1 147 ? 5.740 7.745 -8.799 1.00 83.31 147 SER A N 1
ATOM 1120 C CA . SER A 1 147 ? 5.316 9.117 -9.119 1.00 83.31 147 SER A CA 1
ATOM 1121 C C . SER A 1 147 ? 4.079 9.094 -10.032 1.00 83.31 147 SER A C 1
ATOM 1123 O O . SER A 1 147 ? 3.794 8.047 -10.610 1.00 83.31 147 SER A O 1
ATOM 1125 N N . PHE A 1 148 ? 3.384 10.232 -10.148 1.00 65.12 148 PHE A N 1
ATOM 1126 C CA . PHE A 1 148 ? 2.313 10.467 -11.128 1.00 65.12 148 PHE A CA 1
ATOM 1127 C C . PHE A 1 148 ? 2.848 10.921 -12.476 1.00 65.12 148 PHE A C 1
ATOM 1129 O O . PHE A 1 148 ? 3.894 11.613 -12.464 1.00 65.12 148 PHE A O 1
#

pLDDT: mean 71.35, std 25.46, range [29.5, 97.62]

Sequence (148 aa):
MQGIEETRQMASPCRKGHRPSVYTSRHCRVSSILRSPIIGYLVVICVMYGLKQLSLLSLMLLSVSAAKNSKRTIVGIETADKSRGIDVPLNDCHAIEEEDVLTVSLRKPCRLFTGPDCTGHNTFLSPGDHSSKDPIPVIESIFCQSSF